Protein AF-A0A965FSU4-F1 (afdb_monomer)

Sequence (68 aa):
MSGDGLSGREGGRSLKQRVKTAKKRTVSQKRWLERQLNDPFVARAKREGYRSRAAFKIIEINEKFKLF

Solvent-accessible surface area (backbone atoms only — not comparable to full-atom values): 4447 Å² total; per-residue (Å²): 141,83,87,81,84,83,79,84,77,93,68,96,66,77,77,78,52,71,67,88,75,49,92,88,49,54,72,69,58,44,55,51,49,29,50,55,65,57,31,68,50,46,54,46,18,58,76,71,71,42,95,43,52,61,53,61,56,52,50,56,47,34,73,76,64,58,77,115

Mean predicted aligned error: 10.31 Å

Structure (mmCIF, N/CA/C/O backbone):
data_AF-A0A965FSU4-F1
#
_entry.id   AF-A0A965FSU4-F1
#
loop_
_atom_site.group_PDB
_atom_site.id
_atom_site.type_symbol
_atom_site.label_atom_id
_atom_site.label_alt_id
_atom_site.label_comp_id
_atom_site.label_asym_id
_atom_site.label_entity_id
_atom_site.label_seq_id
_atom_site.pdbx_PDB_ins_code
_atom_site.Cartn_x
_atom_site.Cartn_y
_atom_site.Cartn_z
_atom_site.occupancy
_atom_site.B_iso_or_equiv
_atom_site.auth_seq_id
_atom_site.auth_comp_id
_atom_site.auth_asym_id
_atom_site.auth_atom_id
_atom_site.pdbx_PDB_model_num
ATOM 1 N N . MET A 1 1 ? -16.962 -39.095 -32.837 1.00 53.75 1 MET A N 1
ATOM 2 C CA . MET A 1 1 ? -16.011 -39.505 -31.786 1.00 53.75 1 MET A CA 1
ATOM 3 C C . MET A 1 1 ? -14.636 -39.016 -32.198 1.00 53.75 1 MET A C 1
ATOM 5 O O . MET A 1 1 ? -14.079 -39.608 -33.104 1.00 53.75 1 MET A O 1
ATOM 9 N N . SER A 1 2 ? -14.140 -37.946 -31.580 1.00 41.34 2 SER A N 1
ATOM 10 C CA . SER A 1 2 ? -12.708 -37.639 -31.471 1.00 41.34 2 SER A CA 1
ATOM 11 C C . SER A 1 2 ? -12.566 -36.860 -30.175 1.00 41.34 2 SER A C 1
ATOM 13 O O . SER A 1 2 ? -13.048 -35.735 -30.068 1.00 41.34 2 SER A O 1
ATOM 15 N N . GLY A 1 3 ? -12.062 -37.539 -29.151 1.00 49.97 3 GLY A N 1
ATOM 16 C CA . GLY A 1 3 ? -11.675 -36.909 -27.906 1.00 49.97 3 GLY A CA 1
ATOM 17 C C . GLY A 1 3 ? -10.250 -36.405 -28.038 1.00 49.97 3 GLY A C 1
ATOM 18 O O . GLY A 1 3 ? -9.386 -37.158 -28.466 1.00 49.97 3 GLY A O 1
ATOM 19 N N . ASP A 1 4 ? -10.022 -35.176 -27.599 1.00 49.62 4 ASP A N 1
ATOM 20 C CA . ASP A 1 4 ? -8.702 -34.705 -27.211 1.00 49.62 4 ASP A CA 1
ATOM 21 C C . ASP A 1 4 ? -8.855 -34.015 -25.861 1.00 49.62 4 ASP A C 1
ATOM 23 O O . ASP A 1 4 ? -9.327 -32.883 -25.731 1.00 49.62 4 ASP A O 1
ATOM 27 N N . GLY A 1 5 ? -8.525 -34.782 -24.824 1.00 48.09 5 GLY A N 1
ATOM 28 C CA . GLY A 1 5 ? -8.332 -34.273 -23.484 1.00 48.09 5 GLY A CA 1
ATOM 29 C C . GLY A 1 5 ? -7.061 -33.436 -23.432 1.00 48.09 5 GLY A C 1
ATOM 30 O O . GLY A 1 5 ? -5.979 -33.912 -23.759 1.00 48.09 5 GLY A O 1
ATOM 31 N N . LEU A 1 6 ? -7.184 -32.213 -22.926 1.00 53.59 6 LEU A N 1
ATOM 32 C CA . LEU A 1 6 ? -6.064 -31.502 -22.323 1.00 53.59 6 LEU A CA 1
ATOM 33 C C . LEU A 1 6 ? -6.302 -31.442 -20.820 1.00 53.59 6 LEU A C 1
ATOM 35 O O . LEU A 1 6 ? -6.809 -30.476 -2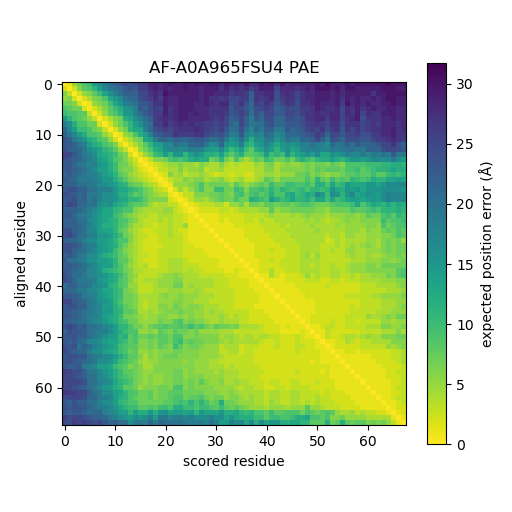0.253 1.00 53.59 6 LEU A O 1
ATOM 39 N N . SER A 1 7 ? -5.936 -32.547 -20.183 1.00 46.16 7 SER A N 1
ATOM 40 C CA . SER A 1 7 ? -5.640 -32.619 -18.764 1.00 46.16 7 SER A CA 1
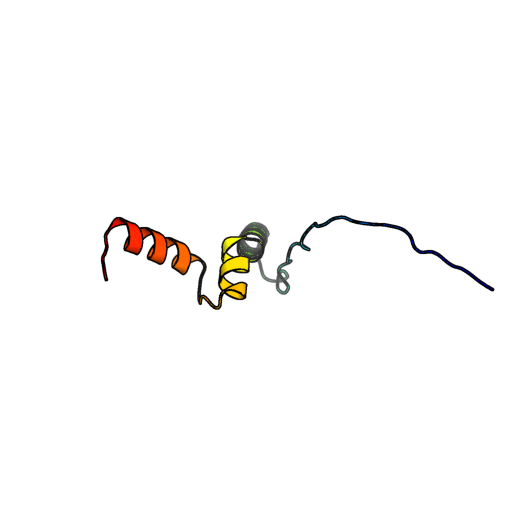ATOM 41 C C . SER A 1 7 ? -4.450 -31.720 -18.419 1.00 46.16 7 SER A C 1
ATOM 43 O O . SER A 1 7 ? -3.386 -31.833 -19.027 1.00 46.16 7 SER A O 1
ATOM 45 N N . GLY A 1 8 ? -4.601 -30.935 -17.353 1.00 47.41 8 GLY A N 1
ATOM 46 C CA . GLY A 1 8 ? -3.490 -30.547 -16.489 1.00 47.41 8 GLY A CA 1
ATOM 47 C C . GLY A 1 8 ? -3.009 -29.107 -16.639 1.00 47.41 8 GLY A C 1
ATOM 48 O O . GLY A 1 8 ? -2.211 -28.790 -17.514 1.00 47.41 8 GLY A O 1
ATOM 49 N N . ARG A 1 9 ? -3.352 -28.263 -15.658 1.00 48.91 9 ARG A N 1
ATOM 50 C CA . ARG A 1 9 ? -2.448 -28.024 -14.517 1.00 48.91 9 ARG A CA 1
ATOM 51 C C . ARG A 1 9 ? -3.106 -27.082 -13.514 1.00 48.91 9 ARG A C 1
ATOM 53 O O . ARG A 1 9 ? -3.040 -25.862 -13.638 1.00 48.91 9 ARG A O 1
ATOM 60 N N . GLU A 1 10 ? -3.688 -27.673 -12.477 1.00 52.28 10 GLU A N 1
ATOM 61 C CA . GLU A 1 10 ? -3.847 -26.992 -11.201 1.00 52.28 10 GLU A CA 1
ATOM 62 C C . GLU A 1 10 ? -2.502 -26.411 -10.753 1.00 52.28 10 GLU A C 1
ATOM 64 O O . GLU A 1 10 ? -1.449 -27.054 -10.779 1.00 52.28 10 GLU A O 1
ATOM 69 N N . GLY A 1 11 ? -2.546 -25.147 -10.363 1.00 46.31 11 GLY A N 1
ATOM 70 C CA . GLY A 1 11 ? -1.402 -24.420 -9.858 1.00 46.31 11 GLY A CA 1
ATOM 71 C C . GLY A 1 11 ? -1.818 -22.987 -9.625 1.00 46.31 11 GLY A C 1
ATOM 72 O O . GLY A 1 11 ? -1.573 -22.140 -10.477 1.00 46.31 11 GLY A O 1
ATOM 73 N N . GLY A 1 12 ? -2.441 -22.724 -8.472 1.00 52.72 12 GLY A N 1
ATOM 74 C CA . GLY A 1 12 ? -2.849 -21.404 -7.975 1.00 52.72 12 GLY A CA 1
ATOM 75 C C . GLY A 1 12 ? -1.682 -20.4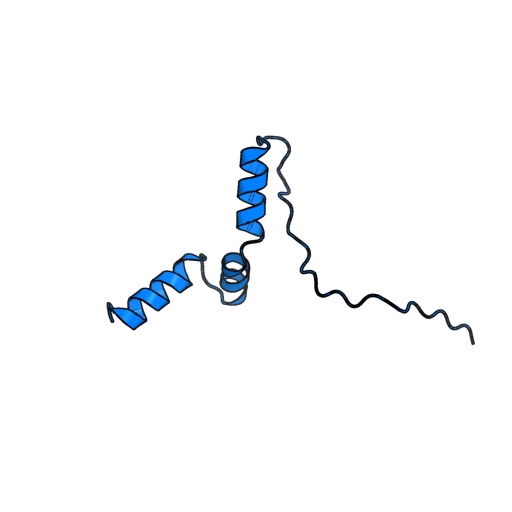41 -7.722 1.00 52.72 12 GLY A C 1
ATOM 76 O O . GLY A 1 12 ? -1.587 -19.805 -6.676 1.00 52.72 12 GLY A O 1
ATOM 77 N N . ARG A 1 13 ? -0.753 -20.322 -8.670 1.00 56.41 13 ARG A N 1
ATOM 78 C CA . ARG A 1 13 ? 0.267 -19.283 -8.690 1.00 56.41 13 ARG A CA 1
ATOM 79 C C . ARG A 1 13 ? -0.374 -18.067 -9.330 1.00 56.41 13 ARG A C 1
ATOM 81 O O . ARG A 1 13 ? -0.404 -17.953 -10.552 1.00 56.41 13 ARG A O 1
ATOM 88 N N . SER A 1 14 ? -0.883 -17.167 -8.493 1.00 62.22 14 SER A N 1
ATOM 89 C CA . SER A 1 14 ? -1.291 -15.835 -8.937 1.00 62.22 14 SER A CA 1
ATOM 90 C C . SER A 1 14 ? -0.167 -15.252 -9.801 1.00 62.22 14 SER A C 1
ATOM 92 O O . SER A 1 14 ? 0.990 -15.190 -9.366 1.00 62.22 14 SER A O 1
ATOM 94 N N . LEU A 1 15 ? -0.471 -14.950 -11.067 1.00 70.31 15 LEU A N 1
ATOM 95 C CA . LEU A 1 15 ? 0.526 -14.531 -12.047 1.00 70.31 15 LEU A CA 1
ATOM 96 C C . LEU A 1 15 ? 1.178 -13.240 -11.547 1.00 70.31 15 LEU A C 1
ATOM 98 O O . LEU A 1 15 ? 0.525 -12.202 -11.453 1.00 70.31 15 LEU A O 1
ATOM 102 N N . LYS A 1 16 ? 2.470 -13.308 -11.199 1.00 73.56 16 LYS A N 1
ATOM 103 C CA . LYS A 1 16 ? 3.201 -12.147 -10.686 1.00 73.56 16 LYS A CA 1
ATOM 104 C C . LYS A 1 16 ? 3.165 -11.021 -11.721 1.00 73.56 16 LYS A C 1
ATOM 106 O O . LYS A 1 16 ? 3.643 -11.197 -12.845 1.00 73.56 16 LYS A O 1
ATOM 111 N N . GLN A 1 17 ? 2.627 -9.862 -11.345 1.00 82.69 17 GLN A N 1
ATOM 112 C CA . GLN A 1 17 ? 2.576 -8.692 -12.217 1.00 82.69 17 GLN A CA 1
ATOM 113 C C . GLN A 1 17 ? 3.985 -8.151 -12.451 1.00 82.69 17 GLN A C 1
ATOM 115 O O . GLN A 1 17 ? 4.733 -7.871 -11.512 1.00 82.69 17 GLN A O 1
ATOM 120 N N . ARG A 1 18 ? 4.337 -7.992 -13.729 1.00 84.31 18 ARG A N 1
ATOM 121 C CA . ARG A 1 18 ? 5.595 -7.382 -14.170 1.00 84.31 18 ARG A CA 1
ATOM 122 C C . ARG A 1 18 ? 5.397 -5.898 -14.461 1.00 84.31 18 ARG A C 1
ATOM 124 O O . ARG A 1 18 ? 4.332 -5.465 -14.899 1.00 84.31 18 ARG A O 1
ATOM 131 N N . VAL A 1 19 ? 6.456 -5.116 -14.276 1.00 85.69 19 VAL A N 1
ATOM 132 C CA . VAL A 1 19 ? 6.456 -3.683 -14.600 1.00 85.69 19 VAL A CA 1
ATOM 133 C C . VAL A 1 19 ? 6.473 -3.499 -16.119 1.00 85.69 19 VAL A C 1
ATOM 135 O O . VAL A 1 19 ? 7.462 -3.826 -16.774 1.00 85.69 19 VAL A O 1
ATOM 138 N N . LYS A 1 20 ? 5.398 -2.929 -16.678 1.00 83.25 20 LYS A N 1
ATOM 139 C CA . LYS A 1 20 ? 5.232 -2.718 -18.131 1.00 83.25 20 LYS A CA 1
ATOM 140 C C . LYS A 1 20 ? 6.235 -1.717 -18.727 1.00 83.25 20 LYS A C 1
ATOM 142 O O . LYS A 1 20 ? 6.632 -1.846 -19.875 1.00 83.25 20 LYS A O 1
ATOM 147 N N . THR A 1 21 ? 6.686 -0.736 -17.945 1.00 82.31 21 THR A N 1
ATOM 148 C CA . THR A 1 21 ? 7.549 0.372 -18.404 1.00 82.31 21 THR A CA 1
ATOM 149 C C . THR A 1 21 ? 8.985 0.268 -17.871 1.00 82.31 21 THR A C 1
ATOM 151 O O . THR A 1 21 ? 9.585 1.241 -17.419 1.00 82.31 21 THR A O 1
ATOM 154 N N . ALA A 1 22 ? 9.565 -0.933 -17.894 1.00 76.38 22 ALA A N 1
ATOM 155 C CA . ALA A 1 22 ? 10.894 -1.188 -17.331 1.00 76.38 22 ALA A CA 1
ATOM 156 C C . ALA A 1 22 ? 12.066 -0.539 -18.106 1.00 76.38 22 ALA A C 1
ATOM 158 O O . ALA A 1 22 ? 13.132 -0.361 -17.531 1.00 76.38 22 ALA A O 1
ATOM 159 N N . LYS A 1 23 ? 11.880 -0.157 -19.379 1.00 77.69 23 LYS A N 1
ATOM 160 C CA . LYS A 1 23 ? 12.9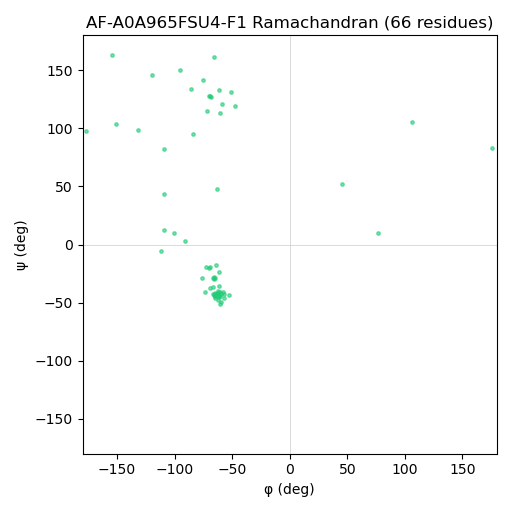58 0.259 -20.304 1.00 77.69 23 LYS A CA 1
ATOM 161 C C . LYS A 1 23 ? 13.754 1.505 -19.870 1.00 77.69 23 LYS A C 1
ATOM 163 O O . LYS A 1 23 ? 14.889 1.662 -20.290 1.00 77.69 23 LYS A O 1
ATOM 168 N N . LYS A 1 24 ? 13.175 2.380 -19.038 1.00 86.62 24 LYS A N 1
ATOM 169 C CA . LYS A 1 24 ? 13.807 3.627 -18.553 1.00 86.62 24 LYS A CA 1
ATOM 170 C C . LYS A 1 24 ? 14.200 3.585 -17.067 1.00 86.62 24 LYS A C 1
ATOM 172 O O . LYS A 1 24 ? 14.430 4.630 -16.472 1.00 86.62 24 LYS A O 1
ATOM 177 N N . ARG A 1 25 ? 14.185 2.410 -16.432 1.00 85.75 25 ARG A N 1
ATOM 178 C CA . ARG A 1 25 ? 14.392 2.265 -14.981 1.00 85.75 25 ARG A CA 1
ATOM 179 C C . ARG A 1 25 ? 15.609 1.408 -14.688 1.00 85.75 25 ARG A C 1
ATOM 181 O O . ARG A 1 25 ? 15.863 0.433 -15.392 1.00 85.75 25 ARG A O 1
ATOM 188 N N . THR A 1 26 ? 16.315 1.729 -13.610 1.00 92.00 26 THR A N 1
ATOM 189 C CA . THR A 1 26 ? 17.397 0.882 -13.108 1.00 92.00 26 THR A CA 1
ATOM 190 C C . THR A 1 26 ? 16.848 -0.460 -12.614 1.00 92.00 26 THR A C 1
ATOM 192 O O . THR A 1 26 ? 15.660 -0.616 -12.305 1.00 92.00 26 THR A O 1
ATOM 195 N N . VAL A 1 27 ? 17.729 -1.455 -12.502 1.00 90.12 27 VAL A N 1
ATOM 196 C CA . VAL A 1 27 ? 17.370 -2.794 -12.009 1.00 90.12 27 VAL A CA 1
ATOM 197 C C . VAL A 1 27 ? 16.777 -2.731 -10.597 1.00 90.12 27 VAL A C 1
ATOM 199 O O . VAL A 1 27 ? 15.786 -3.406 -10.311 1.00 90.12 27 VAL A O 1
ATOM 202 N N . SER A 1 28 ? 17.337 -1.894 -9.720 1.00 90.31 28 SER A N 1
ATOM 203 C CA . SER A 1 28 ? 16.845 -1.706 -8.351 1.00 90.31 28 SER A CA 1
ATOM 204 C C . SER A 1 28 ? 15.451 -1.073 -8.325 1.00 90.31 28 SER A C 1
ATOM 206 O O . SER A 1 28 ? 14.570 -1.570 -7.617 1.00 90.31 28 SER A O 1
ATOM 208 N N . GLN A 1 29 ? 15.206 -0.056 -9.157 1.00 91.69 29 GLN A N 1
ATOM 209 C CA . GLN A 1 29 ? 13.887 0.567 -9.307 1.00 91.69 29 GLN A CA 1
ATOM 210 C C . GLN A 1 29 ? 12.846 -0.429 -9.830 1.00 91.69 29 GLN A C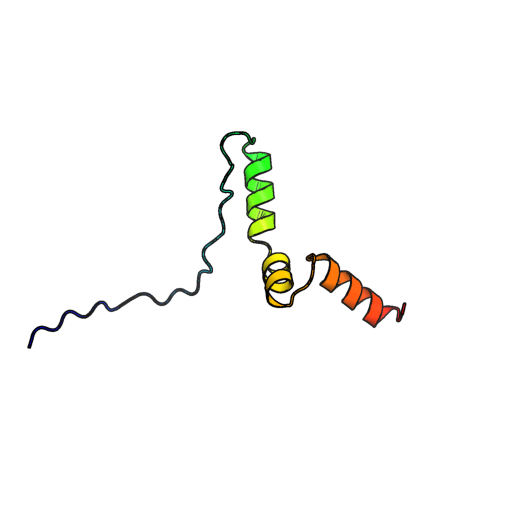 1
ATOM 212 O O . GLN A 1 29 ? 11.736 -0.502 -9.300 1.00 91.69 29 GLN A O 1
ATOM 217 N N . LYS A 1 30 ? 13.201 -1.238 -10.838 1.00 91.31 30 LYS A N 1
A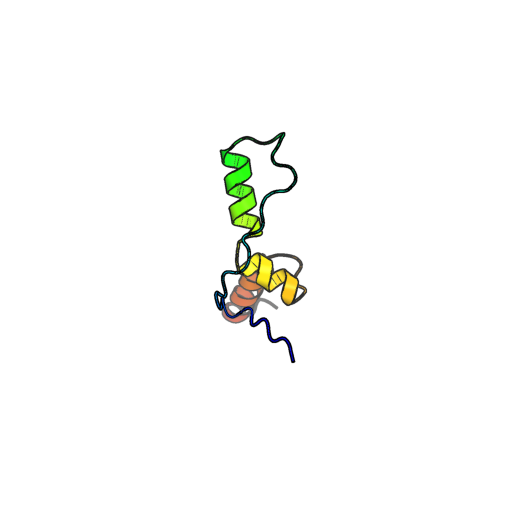TOM 218 C CA . LYS A 1 30 ? 12.311 -2.276 -11.373 1.00 91.31 30 LYS A CA 1
ATOM 219 C C . LYS A 1 30 ? 11.931 -3.291 -10.293 1.00 91.31 30 LYS A C 1
ATOM 221 O O . LYS A 1 30 ? 10.744 -3.527 -10.093 1.00 91.31 30 LYS A O 1
ATOM 226 N N . ARG A 1 31 ? 12.908 -3.830 -9.555 1.00 91.00 31 ARG A N 1
ATOM 227 C CA . ARG A 1 31 ? 12.658 -4.798 -8.469 1.00 91.00 31 ARG A CA 1
ATOM 228 C C . ARG A 1 31 ? 11.808 -4.209 -7.344 1.00 91.00 31 ARG A C 1
ATOM 230 O O . ARG A 1 31 ? 11.011 -4.919 -6.735 1.00 91.00 31 ARG A O 1
ATOM 237 N N . TRP A 1 32 ? 11.986 -2.928 -7.025 1.00 91.50 32 TRP A N 1
ATOM 238 C CA . TRP A 1 32 ? 11.145 -2.243 -6.042 1.00 91.50 32 TRP A CA 1
ATOM 239 C C . TRP A 1 32 ? 9.688 -2.137 -6.516 1.00 91.50 32 TRP A C 1
ATOM 241 O O . TRP A 1 32 ? 8.777 -2.508 -5.776 1.00 91.50 32 TRP A O 1
ATOM 251 N N . LEU A 1 33 ? 9.468 -1.737 -7.771 1.00 91.12 33 LEU A N 1
ATOM 252 C CA . LEU A 1 33 ? 8.128 -1.656 -8.358 1.00 91.12 33 LEU A CA 1
ATOM 253 C C . LEU A 1 33 ? 7.459 -3.027 -8.492 1.00 91.12 33 LEU A C 1
ATOM 255 O O . LEU A 1 33 ? 6.277 -3.160 -8.194 1.00 91.12 33 LEU A O 1
ATOM 259 N N . GLU A 1 34 ? 8.200 -4.055 -8.906 1.00 90.19 34 GLU A N 1
ATOM 260 C CA . GLU A 1 34 ? 7.678 -5.423 -8.979 1.00 90.19 34 GLU A CA 1
ATOM 261 C C . GLU A 1 34 ? 7.234 -5.915 -7.600 1.00 90.19 34 GLU A C 1
ATOM 263 O O . GLU A 1 34 ? 6.161 -6.501 -7.486 1.00 90.19 34 GLU A O 1
ATOM 268 N N . ARG A 1 35 ? 7.992 -5.627 -6.535 1.00 90.38 35 ARG A N 1
ATOM 269 C CA . ARG A 1 35 ? 7.561 -5.949 -5.166 1.00 90.38 35 ARG A CA 1
ATOM 270 C C . ARG A 1 35 ? 6.269 -5.230 -4.786 1.00 90.38 35 ARG A C 1
ATOM 272 O O . ARG A 1 35 ? 5.372 -5.878 -4.268 1.00 90.38 35 ARG A O 1
ATOM 279 N N . GLN A 1 36 ? 6.153 -3.934 -5.081 1.00 87.94 36 GLN A N 1
ATOM 280 C CA . GLN A 1 36 ? 4.929 -3.170 -4.812 1.00 87.94 36 GLN A CA 1
ATOM 281 C C . GLN A 1 36 ? 3.711 -3.718 -5.565 1.00 87.94 36 GLN A C 1
ATOM 283 O O . GLN A 1 36 ? 2.645 -3.875 -4.981 1.00 87.94 36 GLN A O 1
ATOM 288 N N . LEU A 1 37 ? 3.863 -4.048 -6.849 1.00 86.81 37 LEU A N 1
ATOM 289 C CA . LEU A 1 37 ? 2.768 -4.586 -7.664 1.00 86.81 37 LEU A CA 1
ATOM 290 C C . LEU A 1 37 ? 2.298 -5.970 -7.199 1.00 86.81 37 LEU A C 1
ATOM 292 O O . LEU A 1 37 ? 1.138 -6.315 -7.406 1.00 86.81 37 LEU A O 1
ATOM 296 N N . ASN A 1 38 ? 3.192 -6.750 -6.590 1.00 89.12 38 ASN A N 1
ATOM 297 C CA . ASN A 1 38 ? 2.912 -8.095 -6.088 1.00 89.12 38 ASN A CA 1
ATOM 298 C C . ASN A 1 38 ? 2.673 -8.138 -4.570 1.00 89.12 38 ASN A C 1
ATOM 300 O O . ASN A 1 38 ? 2.632 -9.222 -3.990 1.00 89.12 38 ASN A O 1
ATOM 304 N N . ASP A 1 39 ? 2.535 -6.985 -3.919 1.00 90.00 39 ASP A N 1
ATOM 305 C CA . ASP A 1 39 ? 2.209 -6.907 -2.500 1.00 90.00 39 ASP A CA 1
ATOM 306 C C . ASP A 1 39 ? 0.750 -7.373 -2.279 1.00 90.00 39 ASP A C 1
ATOM 308 O O . ASP A 1 39 ? -0.172 -6.879 -2.944 1.00 90.00 39 ASP A O 1
ATOM 312 N N . PRO A 1 40 ? 0.502 -8.328 -1.362 1.00 89.94 40 PRO A N 1
ATOM 313 C CA . PRO A 1 40 ? -0.827 -8.904 -1.165 1.00 89.94 40 PRO A CA 1
ATOM 314 C C . PRO A 1 40 ? -1.840 -7.883 -0.643 1.00 89.94 40 PRO A C 1
ATOM 316 O O . PRO A 1 40 ? -3.027 -7.997 -0.951 1.00 89.94 40 PRO A O 1
ATOM 319 N N . PHE A 1 41 ? -1.401 -6.868 0.104 1.00 90.06 41 PHE A N 1
ATOM 320 C CA . PHE A 1 41 ? -2.272 -5.802 0.589 1.00 90.06 41 PHE A CA 1
ATOM 321 C C . PHE A 1 41 ? -2.614 -4.814 -0.519 1.00 90.06 41 PHE A C 1
ATOM 323 O O . PHE A 1 41 ? -3.708 -4.268 -0.519 1.00 90.06 41 PHE A O 1
ATOM 330 N N . VAL A 1 42 ? -1.744 -4.618 -1.512 1.00 88.56 42 VAL A N 1
ATOM 331 C CA . VAL A 1 42 ? -2.096 -3.834 -2.709 1.00 88.56 42 VAL A CA 1
ATOM 332 C C . VAL A 1 42 ? -3.171 -4.553 -3.526 1.00 88.56 42 VAL A C 1
ATOM 334 O O . VAL A 1 42 ? -4.133 -3.923 -3.970 1.00 88.56 42 VAL A O 1
ATOM 337 N N . AL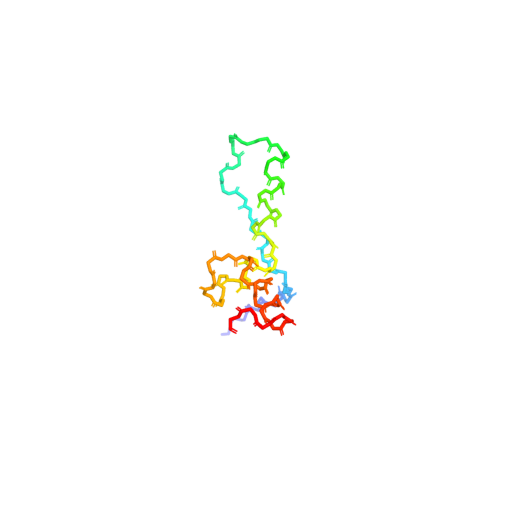A A 1 43 ? -3.052 -5.873 -3.689 1.00 88.19 43 ALA A N 1
ATOM 338 C CA . ALA A 1 43 ? -4.078 -6.676 -4.353 1.00 88.19 43 ALA A CA 1
ATOM 339 C C . ALA A 1 43 ? -5.398 -6.691 -3.561 1.00 88.19 43 ALA A C 1
ATOM 341 O O . ALA A 1 43 ? -6.471 -6.501 -4.134 1.00 88.19 43 ALA A O 1
ATOM 342 N N . ARG A 1 44 ? -5.316 -6.866 -2.236 1.00 90.38 44 ARG A N 1
ATOM 343 C CA . ARG A 1 44 ? -6.468 -6.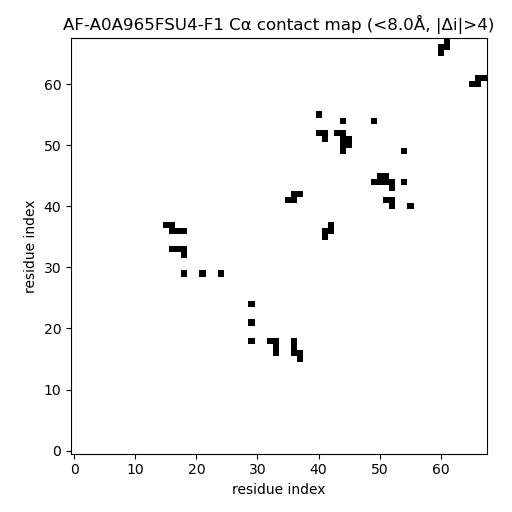835 -1.329 1.00 90.38 44 ARG A CA 1
ATOM 344 C C . ARG A 1 44 ? -7.163 -5.474 -1.340 1.00 90.38 44 ARG A C 1
ATOM 346 O O . ARG A 1 44 ? -8.368 -5.439 -1.535 1.00 90.38 44 ARG A O 1
ATOM 353 N N . ALA A 1 45 ? -6.411 -4.378 -1.235 1.00 92.69 45 ALA A N 1
ATOM 354 C CA . ALA A 1 45 ? -6.948 -3.019 -1.273 1.00 92.69 45 ALA A CA 1
ATOM 355 C C . ALA A 1 45 ? -7.736 -2.763 -2.560 1.00 92.69 45 ALA A C 1
ATOM 357 O O . ALA A 1 45 ? -8.859 -2.284 -2.497 1.00 92.69 45 ALA A O 1
ATOM 358 N N . LYS A 1 46 ? -7.199 -3.159 -3.722 1.00 89.19 46 LYS A N 1
ATOM 359 C CA . LYS A 1 46 ? -7.918 -3.030 -4.999 1.00 89.19 46 LYS A CA 1
ATOM 360 C C . LYS A 1 46 ? -9.211 -3.842 -5.035 1.00 89.19 46 LYS A C 1
ATOM 362 O O . LYS A 1 46 ? -10.209 -3.348 -5.542 1.00 89.19 46 LYS A O 1
ATOM 367 N N . ARG A 1 47 ? -9.188 -5.073 -4.516 1.00 90.94 47 ARG A N 1
ATOM 368 C CA . ARG A 1 47 ? -10.365 -5.954 -4.458 1.00 90.94 47 ARG A CA 1
ATOM 369 C C . ARG A 1 47 ? -11.444 -5.417 -3.517 1.00 90.94 47 ARG A C 1
ATOM 371 O O . ARG A 1 47 ? -12.619 -5.558 -3.817 1.00 90.94 47 ARG A O 1
ATOM 378 N N . GLU A 1 48 ? -11.039 -4.808 -2.410 1.00 92.94 48 GLU A N 1
ATOM 379 C CA . GLU A 1 48 ? -11.936 -4.251 -1.389 1.00 92.94 48 GLU A CA 1
ATOM 380 C C . GLU A 1 48 ? -12.292 -2.773 -1.646 1.00 92.94 48 GLU A C 1
ATOM 382 O O . GLU A 1 48 ? -13.003 -2.161 -0.860 1.00 92.94 48 GLU A O 1
ATOM 387 N N . GLY A 1 49 ? -11.823 -2.181 -2.753 1.00 94.50 49 GLY A N 1
ATOM 388 C CA . GLY A 1 49 ? -12.135 -0.795 -3.124 1.00 94.50 49 GLY A CA 1
ATOM 389 C C . GLY A 1 49 ? -11.371 0.276 -2.333 1.00 94.50 49 GLY A C 1
ATOM 390 O O . GLY A 1 49 ? -11.658 1.466 -2.460 1.00 94.50 49 GLY A O 1
ATOM 391 N N . TYR A 1 50 ? -10.365 -0.106 -1.546 1.00 94.56 50 TYR A N 1
ATOM 392 C CA . TYR A 1 50 ? -9.514 0.837 -0.828 1.00 94.56 50 TYR A CA 1
ATOM 393 C C . TYR A 1 50 ? -8.506 1.526 -1.755 1.00 94.56 50 TYR A C 1
ATOM 395 O O . TYR A 1 50 ? -7.882 0.912 -2.624 1.00 94.56 50 TYR A O 1
ATOM 403 N N . ARG A 1 51 ? -8.274 2.824 -1.513 1.00 90.69 51 ARG A N 1
ATOM 404 C CA . ARG A 1 51 ? -7.362 3.658 -2.323 1.00 90.69 51 ARG A CA 1
ATOM 405 C C . ARG A 1 51 ? -5.894 3.242 -2.199 1.00 90.69 51 ARG A C 1
ATOM 407 O O . ARG A 1 51 ? -5.114 3.469 -3.119 1.00 90.69 51 ARG A O 1
ATOM 414 N N . SER A 1 52 ? -5.490 2.671 -1.065 1.00 91.69 52 SER A N 1
ATOM 415 C CA . SER A 1 52 ? -4.104 2.267 -0.816 1.00 91.69 52 SER A CA 1
ATOM 416 C C . SER A 1 52 ? -4.017 1.136 0.210 1.00 91.69 52 SER A C 1
ATOM 418 O O . SER A 1 52 ? -4.939 0.919 0.994 1.00 91.69 52 SER A O 1
ATOM 420 N N . ARG A 1 53 ? -2.864 0.451 0.260 1.00 92.50 53 ARG A N 1
ATOM 421 C CA . ARG A 1 53 ? -2.583 -0.577 1.280 1.00 92.50 53 ARG A CA 1
ATOM 422 C C . ARG A 1 53 ? -2.536 -0.030 2.714 1.00 92.50 53 ARG A C 1
ATOM 424 O O . ARG A 1 53 ? -2.605 -0.808 3.655 1.00 92.50 53 ARG A O 1
ATOM 431 N N . ALA A 1 54 ? -2.386 1.289 2.885 1.00 94.50 54 ALA A N 1
ATOM 432 C CA . ALA A 1 54 ? -2.346 1.917 4.205 1.00 94.50 54 ALA A CA 1
ATOM 433 C C . ALA A 1 54 ? -3.713 1.886 4.901 1.00 94.50 54 ALA A C 1
ATOM 435 O O . ALA A 1 54 ? -3.757 1.964 6.123 1.00 94.50 54 ALA A O 1
ATOM 436 N N . ALA A 1 55 ? -4.804 1.708 4.145 1.00 94.06 55 ALA A N 1
ATOM 437 C CA . ALA A 1 55 ? -6.149 1.586 4.697 1.00 94.06 55 ALA A CA 1
ATOM 438 C C . ALA A 1 55 ? -6.228 0.505 5.785 1.00 94.06 55 ALA A C 1
ATOM 440 O O . ALA A 1 55 ? -6.749 0.776 6.857 1.00 94.06 55 ALA A O 1
ATOM 441 N N . PHE A 1 56 ? -5.611 -0.664 5.570 1.00 93.06 56 PHE A N 1
ATOM 442 C CA . PHE A 1 56 ? -5.584 -1.740 6.570 1.00 93.06 56 PHE A CA 1
ATOM 443 C C . PHE A 1 56 ? -4.933 -1.305 7.880 1.00 93.06 56 PHE A C 1
ATOM 445 O O . PHE A 1 56 ? -5.467 -1.566 8.948 1.00 93.06 56 PHE A O 1
ATOM 452 N N . LYS A 1 57 ? -3.815 -0.577 7.799 1.00 92.38 57 LYS A N 1
ATOM 453 C CA . LYS A 1 57 ? -3.126 -0.081 8.992 1.00 92.38 57 LYS A CA 1
ATOM 454 C C . LYS A 1 57 ? -3.923 0.997 9.709 1.00 92.38 57 LYS A C 1
ATOM 456 O O . LYS A 1 57 ? -3.925 1.022 10.932 1.00 92.38 57 LYS A O 1
ATOM 461 N N . ILE A 1 58 ? -4.598 1.870 8.966 1.00 93.06 58 ILE A N 1
ATOM 462 C CA . ILE A 1 58 ? -5.474 2.890 9.549 1.00 93.06 58 ILE A CA 1
ATOM 463 C C . ILE A 1 58 ? -6.649 2.223 10.272 1.00 93.06 58 ILE A C 1
ATOM 465 O O . ILE A 1 58 ? -6.957 2.624 11.387 1.00 93.06 58 ILE A O 1
ATOM 469 N N . ILE A 1 59 ? -7.248 1.185 9.681 1.00 93.19 59 ILE A N 1
ATOM 470 C CA . ILE A 1 59 ? -8.310 0.393 10.315 1.00 93.19 59 ILE A CA 1
ATOM 471 C C . ILE A 1 59 ? -7.789 -0.254 11.604 1.00 93.19 59 ILE A C 1
ATOM 473 O O . ILE A 1 59 ? -8.368 -0.013 12.655 1.00 93.19 59 ILE A O 1
ATOM 477 N N . GLU A 1 60 ? -6.652 -0.959 11.559 1.00 92.56 60 GLU A N 1
ATOM 478 C CA . GLU A 1 60 ? -6.045 -1.582 12.750 1.00 92.56 60 GLU A CA 1
ATOM 479 C C . GLU A 1 60 ? -5.758 -0.560 13.868 1.00 92.56 60 GLU A C 1
ATOM 481 O O . GLU A 1 60 ? -5.993 -0.820 15.048 1.00 92.56 60 GLU A O 1
ATOM 486 N N . ILE A 1 61 ? -5.228 0.617 13.512 1.00 95.44 61 ILE A N 1
ATOM 487 C CA . ILE A 1 61 ? -4.975 1.703 14.469 1.00 95.44 61 ILE A CA 1
ATOM 488 C C . ILE A 1 61 ? -6.298 2.206 15.042 1.00 95.44 61 ILE A C 1
ATOM 490 O O . ILE A 1 61 ? -6.401 2.393 16.254 1.00 95.44 61 ILE A O 1
ATOM 494 N N . ASN A 1 62 ? -7.309 2.405 14.200 1.00 94.50 62 ASN A N 1
ATOM 495 C CA . ASN A 1 62 ? -8.605 2.862 14.664 1.00 94.50 62 ASN A CA 1
ATOM 496 C C . ASN A 1 62 ? -9.250 1.853 15.619 1.00 94.50 62 ASN A C 1
ATOM 498 O O . ASN A 1 62 ? -9.755 2.249 16.659 1.00 94.50 62 ASN A O 1
ATOM 502 N N . GLU A 1 63 ? -9.176 0.555 15.334 1.00 94.06 63 GLU A N 1
ATOM 503 C CA . GLU A 1 63 ? -9.703 -0.482 16.229 1.00 94.06 63 GLU A CA 1
ATOM 504 C C . GLU A 1 63 ? -8.990 -0.487 17.586 1.00 94.06 63 GLU A C 1
ATOM 506 O O . GLU A 1 63 ? -9.628 -0.624 18.631 1.00 94.06 63 GLU A O 1
ATOM 511 N N . LYS A 1 64 ? -7.665 -0.295 17.584 1.00 95.62 64 LYS A N 1
ATOM 512 C CA . LYS A 1 64 ? -6.857 -0.313 18.806 1.00 95.62 64 LYS A CA 1
ATOM 513 C C . LYS A 1 64 ? -7.042 0.935 19.666 1.00 95.62 64 LYS A C 1
ATOM 515 O O . LYS A 1 64 ? -7.053 0.835 20.891 1.00 95.62 64 LYS A O 1
ATOM 520 N N . PHE A 1 65 ? -7.120 2.100 19.035 1.00 95.69 65 PHE A N 1
ATOM 521 C CA . PHE A 1 65 ? -7.062 3.388 19.726 1.00 95.69 65 PHE A CA 1
ATOM 522 C C . PHE A 1 65 ? -8.385 4.159 19.701 1.00 95.69 65 PHE A C 1
ATOM 524 O O . PHE A 1 65 ? -8.465 5.191 20.358 1.00 95.69 65 PHE A O 1
ATOM 531 N N . LYS A 1 66 ? -9.406 3.664 18.983 1.00 89.94 66 LYS A N 1
ATOM 532 C CA . LYS A 1 66 ? -10.733 4.286 18.816 1.00 89.94 66 LYS A CA 1
ATOM 533 C C . LYS A 1 66 ? -10.618 5.780 18.515 1.00 89.94 66 LYS A C 1
ATOM 535 O O . LYS A 1 66 ? -11.155 6.617 19.232 1.00 89.94 66 LYS A O 1
ATOM 540 N N . LEU A 1 67 ? -9.812 6.096 17.501 1.00 85.19 67 LEU A N 1
ATOM 541 C CA . LEU A 1 67 ? -9.472 7.478 17.157 1.00 85.19 67 LEU A CA 1
ATOM 542 C C . LEU A 1 67 ? -10.640 8.229 16.511 1.00 85.19 67 LEU A C 1
ATOM 544 O O . LEU A 1 67 ? -10.623 9.458 16.490 1.00 85.19 67 LEU A O 1
ATOM 548 N N . PHE A 1 68 ? -11.617 7.493 15.987 1.00 76.75 68 PHE A N 1
ATOM 549 C CA . PHE A 1 68 ? -12.840 7.992 15.376 1.00 76.75 68 PHE A CA 1
ATOM 550 C C . PHE A 1 68 ? -14.055 7.263 15.946 1.00 76.75 68 PHE A C 1
ATOM 552 O O . PHE A 1 68 ? -13.910 6.066 16.301 1.00 76.75 68 PHE A O 1
#

Secondary structure (DSSP, 8-state):
---------------PPP-TTGGGS-H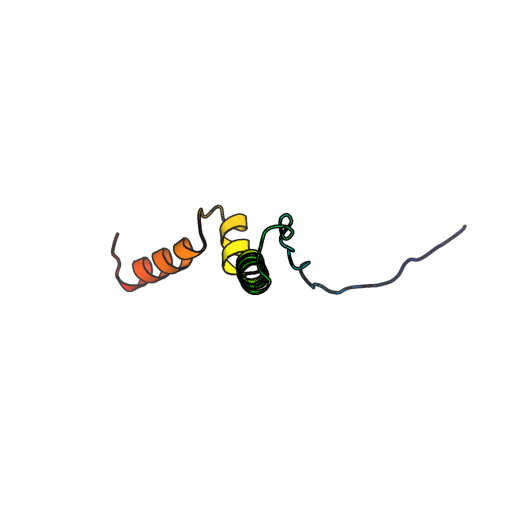HHHHHHHHHHT-HHHHHHHHTT-SSTHHHHHHHHHHHH---

Radius of gyration: 19.43 Å; Cα contacts (8 Å, |Δi|>4): 33; chains: 1; bounding box: 33×48×52 Å

pLDDT: mean 81.14, std 16.47, range [41.34, 95.69]

Foldseek 3Di:
DDDDDDDDDDDPPPPQDADPPCPPDDPVRRVVVSCVSRPVLQVVCVVVVHPDSCVVVVVVCCVVPVPD

Nearest PDB structures (foldseek):
  7o9m-assembly1_n  TM=8.342E-01  e=1.404E-02  Homo sapiens